Protein AF-A0A2H5ZQ07-F1 (afdb_monomer)

Foldseek 3Di:
DVLLVVLVVLLVVLVVLCVVVDPVCCDPNDCSVVSNVVSVVSCCPPHHSVVVVVVVCCVQPVDPVNVVVPD

Structure (mmCIF, N/CA/C/O backbone):
data_AF-A0A2H5ZQ07-F1
#
_entry.id   AF-A0A2H5ZQ07-F1
#
loop_
_atom_site.group_PDB
_atom_site.id
_atom_site.type_symbol
_atom_site.label_atom_id
_atom_site.label_alt_id
_atom_site.label_comp_id
_atom_site.label_asym_id
_atom_site.label_entity_id
_atom_site.label_seq_id
_atom_site.pdbx_PDB_ins_code
_atom_site.Cartn_x
_atom_site.Cartn_y
_atom_site.Cartn_z
_atom_site.occupancy
_atom_site.B_iso_or_equiv
_atom_site.auth_seq_id
_atom_site.auth_comp_id
_atom_site.auth_asym_id
_atom_site.auth_atom_id
_atom_site.pdbx_PDB_model_num
ATOM 1 N N . MET A 1 1 ? -12.155 -2.421 10.350 1.00 92.94 1 MET A N 1
ATOM 2 C CA . MET A 1 1 ? -11.450 -3.592 9.767 1.00 92.94 1 MET A CA 1
ATOM 3 C C . MET A 1 1 ? -11.213 -3.472 8.272 1.00 92.94 1 MET A C 1
ATOM 5 O O . MET A 1 1 ? -10.073 -3.647 7.865 1.00 92.94 1 MET A O 1
ATOM 9 N N . ALA A 1 2 ? -12.233 -3.151 7.464 1.00 96.81 2 ALA A N 1
ATOM 10 C CA . ALA A 1 2 ? -12.103 -3.088 6.002 1.00 96.81 2 ALA A CA 1
ATOM 11 C C . ALA A 1 2 ? -10.907 -2.242 5.520 1.00 96.81 2 ALA A C 1
ATOM 13 O O . ALA A 1 2 ? -10.095 -2.737 4.748 1.00 96.81 2 ALA A O 1
ATOM 14 N N . LYS A 1 3 ? -10.737 -1.015 6.043 1.00 97.12 3 LYS A N 1
ATOM 15 C CA . LYS A 1 3 ? -9.597 -0.143 5.704 1.00 97.12 3 LYS A CA 1
ATOM 16 C C . LYS A 1 3 ? -8.256 -0.842 5.931 1.00 97.12 3 LYS A C 1
ATOM 18 O O . LYS A 1 3 ? -7.474 -0.948 4.994 1.00 97.12 3 LYS A O 1
ATOM 23 N N . ALA A 1 4 ? -7.995 -1.313 7.154 1.00 97.69 4 ALA A N 1
ATOM 24 C CA . ALA A 1 4 ? -6.727 -1.955 7.510 1.00 97.69 4 ALA A CA 1
ATOM 25 C C . ALA A 1 4 ? -6.424 -3.151 6.596 1.00 97.69 4 ALA A C 1
ATOM 27 O O . ALA A 1 4 ? -5.342 -3.226 6.024 1.00 97.69 4 ALA A O 1
ATOM 28 N N . TYR A 1 5 ? -7.415 -4.021 6.386 1.00 97.94 5 TYR A N 1
ATOM 29 C CA . TYR A 1 5 ? -7.270 -5.200 5.536 1.00 97.94 5 TYR A CA 1
ATOM 30 C C . TYR A 1 5 ? -6.967 -4.841 4.073 1.00 97.94 5 TYR A C 1
ATOM 32 O O . TYR A 1 5 ? -5.984 -5.317 3.508 1.00 97.94 5 TYR A O 1
ATOM 40 N N . CYS A 1 6 ? -7.767 -3.959 3.466 1.00 98.00 6 CYS A N 1
ATOM 41 C CA . CYS A 1 6 ? -7.553 -3.534 2.082 1.00 98.00 6 CYS A CA 1
ATOM 42 C C . CYS A 1 6 ? -6.221 -2.791 1.908 1.00 98.00 6 CYS A C 1
ATOM 44 O O . CYS A 1 6 ? -5.571 -2.937 0.878 1.00 98.00 6 CYS A O 1
ATOM 46 N N . SER A 1 7 ? -5.799 -2.019 2.913 1.00 97.75 7 SER A N 1
ATOM 47 C CA . SER A 1 7 ? -4.510 -1.326 2.916 1.00 97.75 7 SER A CA 1
ATOM 48 C C . SER A 1 7 ? -3.338 -2.310 2.893 1.00 97.75 7 SER A C 1
ATOM 50 O O . SER A 1 7 ? -2.412 -2.133 2.103 1.00 97.75 7 SER A O 1
ATOM 52 N N . ASP A 1 8 ? -3.389 -3.359 3.718 1.00 98.06 8 ASP A N 1
ATOM 53 C CA . ASP A 1 8 ? -2.358 -4.401 3.755 1.00 98.06 8 ASP A CA 1
ATOM 54 C C . ASP A 1 8 ? -2.299 -5.187 2.443 1.00 98.06 8 ASP A C 1
ATOM 56 O O . ASP A 1 8 ? -1.213 -5.404 1.897 1.00 98.06 8 ASP A O 1
ATOM 60 N N . ALA A 1 9 ? -3.465 -5.556 1.906 1.00 98.44 9 ALA A N 1
ATOM 61 C CA . ALA A 1 9 ? -3.573 -6.252 0.630 1.00 98.44 9 ALA A CA 1
ATOM 62 C C . ALA A 1 9 ? -3.035 -5.399 -0.527 1.00 98.44 9 ALA A C 1
ATOM 64 O O . ALA A 1 9 ? -2.240 -5.880 -1.332 1.00 98.44 9 ALA A O 1
ATOM 65 N N . TYR A 1 10 ? -3.407 -4.117 -0.595 1.00 98.44 10 TYR A N 1
ATOM 66 C CA . TYR A 1 10 ? -2.948 -3.245 -1.672 1.00 98.44 10 TYR A CA 1
ATOM 67 C C . TYR A 1 10 ? -1.434 -3.027 -1.612 1.00 98.44 10 TYR A C 1
ATOM 69 O O . TYR A 1 10 ? -0.762 -3.106 -2.639 1.00 98.44 10 TYR A O 1
ATOM 77 N N . ARG A 1 11 ? -0.873 -2.833 -0.411 1.00 98.19 11 ARG A N 1
ATOM 78 C CA . ARG A 1 11 ? 0.580 -2.751 -0.210 1.00 98.19 11 ARG A CA 1
ATOM 79 C C . ARG A 1 11 ? 1.293 -4.009 -0.706 1.00 98.19 11 ARG A C 1
ATOM 81 O O . ARG A 1 11 ? 2.303 -3.888 -1.396 1.00 98.19 11 ARG A O 1
ATOM 88 N N . MET A 1 12 ? 0.790 -5.192 -0.350 1.00 98.56 12 MET A N 1
ATOM 89 C CA . MET A 1 12 ? 1.361 -6.473 -0.776 1.00 98.56 12 MET A CA 1
ATOM 90 C C . MET A 1 12 ? 1.324 -6.606 -2.300 1.00 98.56 12 MET A C 1
ATOM 92 O O . MET A 1 12 ? 2.377 -6.682 -2.927 1.00 98.56 12 MET A O 1
ATOM 96 N N . VAL A 1 13 ? 0.133 -6.542 -2.898 1.00 98.56 13 VAL A N 1
ATOM 97 C CA . VAL A 1 13 ? -0.063 -6.771 -4.338 1.00 98.56 13 VAL A CA 1
ATOM 98 C C . VAL A 1 13 ? 0.673 -5.727 -5.176 1.00 98.56 13 VAL A C 1
ATOM 100 O O . VAL A 1 13 ? 1.276 -6.060 -6.193 1.00 98.56 13 VAL A O 1
ATOM 103 N N . ALA A 1 14 ? 0.683 -4.458 -4.756 1.00 98.38 14 ALA A N 1
ATOM 104 C CA . ALA A 1 14 ? 1.417 -3.426 -5.480 1.00 98.38 14 ALA A CA 1
ATOM 105 C C . ALA A 1 14 ? 2.942 -3.586 -5.352 1.00 98.38 14 ALA A C 1
ATOM 107 O O . ALA A 1 14 ? 3.672 -3.272 -6.290 1.00 98.38 14 ALA A O 1
ATOM 108 N N . GLY A 1 15 ? 3.437 -4.082 -4.215 1.00 98.19 15 GLY A N 1
ATOM 109 C CA . GLY A 1 15 ? 4.849 -4.421 -4.041 1.00 98.19 15 GLY A CA 1
ATOM 110 C C . GLY A 1 15 ? 5.273 -5.608 -4.908 1.00 98.19 15 GLY A C 1
ATOM 111 O O . GLY A 1 15 ? 6.280 -5.532 -5.606 1.00 98.19 15 GLY A O 1
ATOM 112 N N . GLU A 1 16 ? 4.480 -6.678 -4.917 1.00 98.56 16 GLU A N 1
ATOM 113 C CA . GLU A 1 16 ? 4.719 -7.855 -5.760 1.00 98.56 16 GLU A CA 1
ATOM 114 C C . GLU A 1 16 ? 4.630 -7.516 -7.245 1.00 98.56 16 GLU A C 1
ATOM 116 O O . GLU A 1 16 ? 5.490 -7.924 -8.020 1.00 98.56 16 GLU A O 1
ATOM 121 N N . GLY A 1 17 ? 3.650 -6.701 -7.643 1.00 98.19 17 GLY A N 1
ATOM 122 C CA . GLY A 1 17 ? 3.519 -6.254 -9.023 1.00 98.19 17 GLY A CA 1
ATOM 123 C C . GLY A 1 17 ? 4.773 -5.527 -9.511 1.00 98.19 17 GLY A C 1
ATOM 124 O O . GLY A 1 17 ? 5.238 -5.803 -10.611 1.00 98.19 17 GLY A O 1
ATOM 125 N N . ILE A 1 18 ? 5.395 -4.676 -8.690 1.00 97.69 18 ILE A N 1
ATOM 126 C CA . ILE A 1 18 ? 6.688 -4.063 -9.033 1.00 97.69 18 ILE A CA 1
ATOM 127 C C . ILE A 1 18 ? 7.773 -5.123 -9.259 1.00 97.69 18 ILE A C 1
ATOM 129 O O . ILE A 1 18 ? 8.499 -5.043 -10.246 1.00 97.69 18 ILE A O 1
ATOM 133 N N . GLN A 1 19 ? 7.867 -6.127 -8.385 1.00 97.38 19 GLN A N 1
ATOM 134 C CA . GLN A 1 19 ? 8.883 -7.177 -8.506 1.00 97.38 19 GLN A CA 1
ATOM 135 C C . GLN A 1 19 ? 8.675 -8.061 -9.741 1.00 97.38 19 GLN A C 1
ATOM 137 O O . GLN A 1 19 ? 9.643 -8.385 -10.422 1.00 97.38 19 GLN A O 1
ATOM 142 N N . ILE A 1 20 ? 7.425 -8.400 -10.072 1.00 98.12 20 ILE A N 1
ATOM 143 C CA . ILE A 1 20 ? 7.075 -9.211 -11.249 1.00 98.12 20 ILE A CA 1
ATOM 144 C C . ILE A 1 20 ? 7.483 -8.511 -12.549 1.00 98.12 20 ILE A C 1
ATOM 146 O O . ILE A 1 20 ? 8.015 -9.151 -13.452 1.00 98.12 20 ILE A O 1
ATOM 150 N N . HIS A 1 21 ? 7.247 -7.201 -12.651 1.00 97.56 21 HIS A N 1
ATOM 151 C CA . HIS A 1 21 ? 7.605 -6.439 -13.850 1.00 97.56 21 HIS A CA 1
ATOM 152 C C . HIS A 1 21 ? 9.110 -6.117 -13.894 1.00 97.56 21 HIS A C 1
ATOM 154 O O . HIS A 1 21 ? 9.661 -5.862 -14.962 1.00 97.56 21 HIS A O 1
ATOM 160 N N . GLY A 1 22 ? 9.805 -6.137 -12.757 1.00 96.50 22 GLY A N 1
ATOM 161 C CA . GLY A 1 22 ? 11.208 -5.744 -12.678 1.00 96.50 22 GLY A CA 1
ATOM 162 C C . GLY A 1 22 ? 11.393 -4.256 -12.990 1.00 96.50 22 GLY A C 1
ATOM 163 O O . GLY A 1 22 ? 10.555 -3.424 -12.644 1.00 96.50 22 GLY A O 1
ATOM 164 N N . GLY A 1 23 ? 12.495 -3.904 -13.660 1.00 96.50 23 GLY A N 1
ATOM 165 C CA . GLY A 1 23 ? 12.871 -2.506 -13.905 1.00 96.50 23 GLY A CA 1
ATOM 166 C C . GLY A 1 23 ? 11.794 -1.678 -14.616 1.00 96.50 23 GLY A C 1
ATOM 167 O O . GLY A 1 23 ? 11.538 -0.551 -14.200 1.00 96.50 23 GLY A O 1
ATOM 168 N N . ILE A 1 24 ? 11.103 -2.253 -15.612 1.00 97.62 24 ILE A N 1
ATOM 169 C CA . ILE A 1 24 ? 10.031 -1.561 -16.357 1.00 97.62 24 ILE A CA 1
ATOM 170 C C . ILE A 1 24 ? 8.853 -1.181 -15.451 1.00 97.62 24 ILE A C 1
ATOM 172 O O . ILE A 1 24 ? 8.162 -0.200 -15.697 1.00 97.62 24 ILE A O 1
ATOM 176 N N . GLY A 1 25 ? 8.656 -1.906 -14.345 1.00 96.75 25 GLY A N 1
ATOM 177 C CA . GLY A 1 25 ? 7.637 -1.587 -13.353 1.00 96.75 25 GLY A CA 1
ATOM 178 C C . GLY A 1 25 ? 7.829 -0.21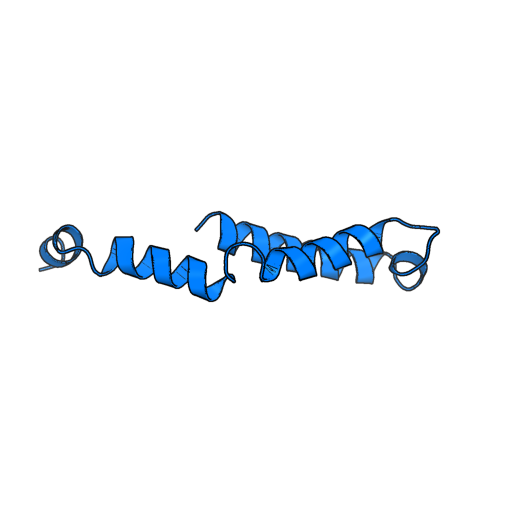5 -12.704 1.00 96.75 25 GLY A C 1
ATOM 179 O O . GLY A 1 25 ? 6.867 0.305 -12.147 1.00 96.75 25 GLY A O 1
ATOM 180 N N . PHE A 1 26 ? 9.029 0.374 -12.799 1.00 95.56 26 PHE A N 1
ATOM 181 C CA . PHE A 1 26 ? 9.392 1.699 -12.291 1.00 95.56 26 PHE A CA 1
ATOM 182 C C . PHE A 1 26 ? 9.595 2.772 -13.372 1.00 95.56 26 PHE A C 1
ATOM 184 O O . PHE A 1 26 ? 9.977 3.896 -13.036 1.00 95.56 26 PHE A O 1
ATOM 191 N N . THR A 1 27 ? 9.335 2.465 -14.643 1.00 95.88 27 THR A N 1
ATOM 192 C CA . THR A 1 27 ? 9.497 3.410 -15.757 1.00 95.88 27 THR A CA 1
ATOM 193 C C . THR A 1 27 ? 8.147 3.925 -16.278 1.00 95.88 27 THR A C 1
ATOM 195 O O . THR A 1 27 ? 7.088 3.545 -15.776 1.00 95.88 27 THR A O 1
ATOM 198 N N . TRP A 1 28 ? 8.167 4.841 -17.253 1.00 95.12 28 TRP A N 1
ATOM 199 C CA . TRP A 1 28 ? 6.955 5.461 -17.818 1.00 95.12 28 TRP A CA 1
ATOM 200 C C . TRP A 1 28 ? 6.207 4.558 -18.801 1.00 95.12 28 TRP A C 1
ATOM 202 O O . TRP A 1 28 ? 5.055 4.813 -19.129 1.00 95.12 28 TRP A O 1
ATOM 212 N N . GLU A 1 29 ? 6.860 3.500 -19.260 1.00 96.56 29 GLU A N 1
ATOM 213 C CA . GLU A 1 29 ? 6.340 2.523 -20.207 1.00 96.56 29 GLU A CA 1
ATOM 214 C C . GLU A 1 29 ? 5.346 1.551 -19.556 1.00 96.56 29 GLU A C 1
ATOM 216 O O . GLU A 1 29 ? 4.636 0.842 -20.267 1.00 96.56 29 GLU A O 1
ATOM 221 N N . HIS A 1 30 ? 5.275 1.510 -18.219 1.00 97.50 30 HIS A N 1
ATOM 222 C CA . HIS A 1 30 ? 4.333 0.663 -17.496 1.00 97.50 30 HIS A CA 1
ATOM 223 C C . HIS A 1 30 ? 3.735 1.355 -16.264 1.00 97.50 30 HIS A C 1
ATOM 225 O O . HIS A 1 30 ? 4.443 1.885 -15.412 1.00 97.50 30 HIS A O 1
ATOM 231 N N . ASP A 1 31 ? 2.419 1.244 -16.074 1.00 97.88 31 ASP A N 1
ATOM 232 C CA . ASP A 1 31 ? 1.685 1.952 -15.011 1.00 97.88 31 ASP A CA 1
ATOM 233 C C . ASP A 1 31 ? 1.888 1.392 -13.590 1.00 97.88 31 ASP A C 1
ATOM 235 O O . ASP A 1 31 ? 1.354 1.936 -12.620 1.00 97.88 31 ASP A O 1
ATOM 239 N N . MET A 1 32 ? 2.660 0.313 -13.422 1.00 98.12 32 MET A N 1
ATOM 240 C CA . MET A 1 32 ? 2.803 -0.390 -12.132 1.00 98.12 32 MET A CA 1
ATOM 241 C C . MET A 1 32 ? 3.290 0.545 -11.013 1.00 98.12 32 MET A C 1
ATOM 243 O O . MET A 1 32 ? 2.769 0.519 -9.892 1.00 98.12 32 MET A O 1
ATOM 247 N N . HIS A 1 33 ? 4.220 1.446 -11.334 1.00 97.75 33 HIS A N 1
ATOM 248 C CA . HIS A 1 33 ? 4.727 2.461 -10.416 1.00 97.75 33 HIS A CA 1
ATOM 249 C C . HIS A 1 33 ? 3.638 3.414 -9.897 1.00 97.75 33 HIS A C 1
ATOM 251 O O . HIS A 1 33 ? 3.746 3.909 -8.772 1.00 97.75 33 HIS A O 1
ATOM 257 N N . LEU A 1 34 ? 2.568 3.676 -10.660 1.00 98.38 34 LEU A N 1
ATOM 258 C CA . LEU A 1 34 ? 1.432 4.482 -10.198 1.00 98.38 34 LEU A CA 1
ATOM 259 C C . LEU A 1 34 ? 0.669 3.765 -9.084 1.00 98.38 34 LEU A C 1
ATOM 261 O O . LEU A 1 34 ? 0.343 4.386 -8.071 1.00 98.38 34 LEU A O 1
ATOM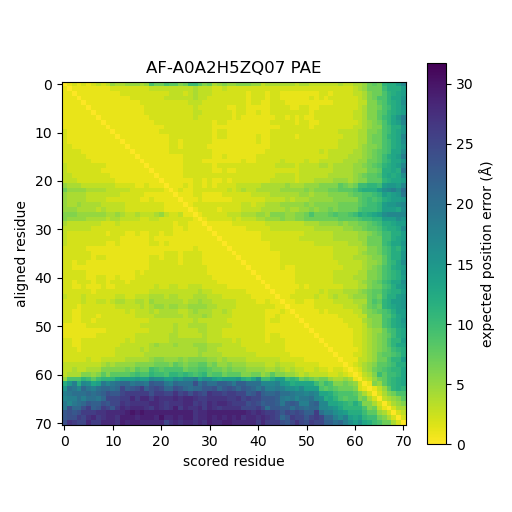 265 N N . TYR A 1 35 ? 0.425 2.461 -9.234 1.00 98.25 35 TYR A N 1
ATOM 266 C CA . TYR A 1 35 ? -0.264 1.659 -8.221 1.00 98.25 35 TYR A CA 1
ATOM 267 C C . TYR A 1 35 ? 0.575 1.498 -6.954 1.00 98.25 35 TYR A C 1
ATOM 269 O O . TYR A 1 35 ? 0.037 1.635 -5.860 1.00 98.25 35 TYR A O 1
ATOM 277 N N . PHE A 1 36 ? 1.889 1.303 -7.080 1.00 98.19 36 PHE A N 1
ATOM 278 C CA . PHE A 1 36 ? 2.791 1.268 -5.926 1.00 98.19 36 PHE A CA 1
ATOM 279 C C . PHE A 1 36 ? 2.771 2.586 -5.139 1.00 98.19 36 PHE A C 1
ATOM 281 O O . PHE A 1 36 ? 2.551 2.587 -3.927 1.00 98.19 36 PHE A O 1
ATOM 288 N N . LYS A 1 37 ? 2.908 3.727 -5.829 1.00 97.81 37 LYS A N 1
ATOM 289 C CA . LYS A 1 37 ? 2.828 5.059 -5.204 1.00 97.81 37 LYS A CA 1
ATOM 290 C C . LYS A 1 37 ? 1.479 5.285 -4.509 1.00 97.81 37 LYS A C 1
ATOM 292 O O . LYS A 1 37 ? 1.444 5.786 -3.386 1.00 97.81 37 LYS A O 1
ATOM 297 N N . ARG A 1 38 ? 0.372 4.883 -5.143 1.00 98.38 38 ARG A N 1
ATOM 298 C CA . ARG A 1 38 ? -0.981 4.976 -4.566 1.00 98.38 38 ARG A CA 1
ATOM 299 C C . ARG A 1 38 ? -1.160 4.077 -3.346 1.00 98.38 38 ARG A C 1
ATOM 301 O O . ARG A 1 38 ? -1.760 4.528 -2.373 1.00 98.38 38 ARG A O 1
ATOM 308 N N . ALA A 1 39 ? -0.621 2.860 -3.359 1.00 98.19 39 ALA A N 1
ATOM 309 C CA . ALA A 1 39 ? -0.652 1.968 -2.204 1.00 98.19 39 ALA A CA 1
ATOM 310 C C . ALA A 1 39 ? 0.077 2.599 -1.009 1.00 98.19 39 ALA A C 1
ATOM 312 O O . ALA A 1 39 ? -0.502 2.711 0.070 1.00 98.19 39 ALA A O 1
ATOM 313 N N . LYS A 1 40 ? 1.287 3.135 -1.230 1.00 97.81 40 LYS A N 1
ATOM 314 C CA . LYS A 1 40 ? 2.056 3.838 -0.191 1.00 97.81 40 LYS A CA 1
ATOM 315 C C . LYS A 1 40 ? 1.327 5.058 0.373 1.00 97.81 40 LYS A C 1
ATOM 317 O O . LYS A 1 40 ? 1.317 5.241 1.584 1.00 97.81 40 LYS A O 1
ATOM 322 N N . ALA A 1 41 ? 0.697 5.871 -0.474 1.00 98.00 41 ALA A N 1
ATOM 323 C CA . ALA A 1 41 ? -0.100 7.006 -0.008 1.00 98.00 41 ALA A CA 1
ATOM 324 C C . ALA A 1 41 ? -1.340 6.553 0.792 1.00 98.00 41 ALA A C 1
ATOM 326 O O . ALA A 1 41 ? -1.679 7.134 1.825 1.00 98.00 41 ALA A O 1
ATOM 327 N N . SER A 1 42 ? -2.000 5.478 0.351 1.00 97.38 42 SER A N 1
ATOM 328 C CA . SER A 1 42 ? -3.215 4.947 0.986 1.00 97.38 42 SER A CA 1
ATOM 329 C C . SER A 1 42 ? -2.957 4.331 2.365 1.00 97.38 42 SER A C 1
ATOM 331 O O . SER A 1 42 ? -3.857 4.328 3.206 1.00 97.38 42 SER A O 1
ATOM 333 N N . GLU A 1 43 ? -1.735 3.853 2.632 1.00 97.62 43 GLU A N 1
ATOM 334 C CA . GLU A 1 43 ? -1.359 3.295 3.938 1.00 97.62 43 GLU A CA 1
ATOM 335 C C . GLU A 1 43 ? -1.632 4.265 5.084 1.00 97.62 43 GLU A C 1
ATOM 337 O O . GLU A 1 43 ? -2.203 3.852 6.087 1.00 97.62 43 GLU A O 1
ATOM 342 N N . VAL A 1 44 ? -1.315 5.548 4.914 1.00 96.56 44 VAL A N 1
ATOM 343 C CA . VAL A 1 44 ? -1.462 6.572 5.965 1.00 96.56 44 VAL A CA 1
ATOM 344 C C . VAL A 1 44 ? -2.736 7.408 5.8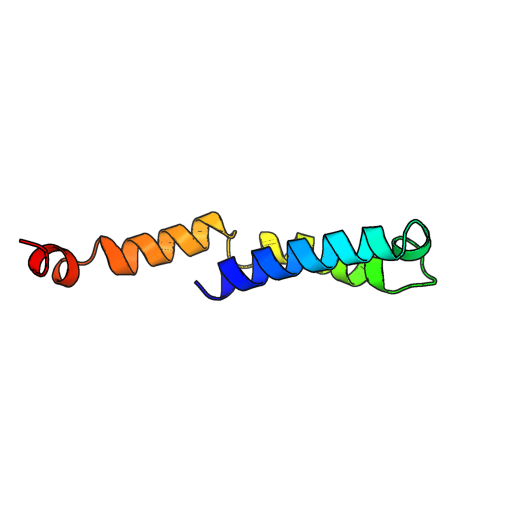31 1.00 96.56 44 VAL A C 1
ATOM 346 O O . VAL A 1 44 ? -3.143 8.092 6.769 1.00 96.56 44 VAL A O 1
ATOM 349 N N . THR A 1 45 ? -3.395 7.352 4.673 1.00 96.62 45 THR A N 1
ATOM 350 C CA . THR A 1 45 ? -4.639 8.095 4.442 1.00 96.62 45 THR A CA 1
ATOM 351 C C . THR A 1 45 ? -5.764 7.507 5.300 1.00 96.62 45 THR A C 1
ATOM 353 O O . THR A 1 45 ? -5.961 6.292 5.323 1.00 96.62 45 THR A O 1
ATOM 356 N N . PHE A 1 46 ? -6.512 8.374 5.993 1.00 95.38 46 PHE A N 1
ATOM 357 C CA . PHE A 1 46 ? -7.580 8.001 6.936 1.00 95.38 46 PHE A CA 1
ATOM 358 C C . PHE A 1 46 ? -7.105 7.104 8.101 1.00 95.38 46 PHE A C 1
ATOM 360 O O . PHE A 1 46 ? -7.832 6.223 8.567 1.00 95.38 46 PHE A O 1
ATOM 367 N N . GLY A 1 47 ? -5.876 7.339 8.574 1.00 96.06 47 GLY A N 1
ATOM 368 C CA . GLY A 1 47 ? -5.241 6.573 9.648 1.00 96.06 47 GLY A CA 1
ATOM 369 C C . GLY A 1 47 ? -4.618 5.275 9.142 1.00 96.06 47 GLY A C 1
ATOM 370 O O . GLY A 1 47 ? -5.09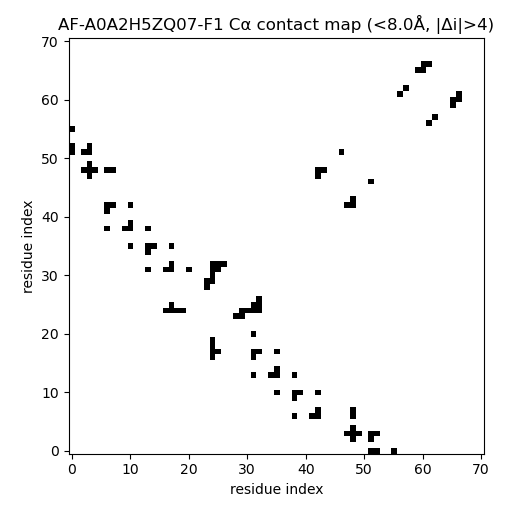0 4.677 8.176 1.00 96.06 47 GLY A O 1
ATOM 371 N N . ASP A 1 48 ? -3.545 4.816 9.776 1.00 96.62 48 ASP A N 1
ATOM 372 C CA . ASP A 1 48 ? -2.836 3.615 9.335 1.00 96.62 48 ASP A CA 1
ATOM 373 C C . ASP A 1 48 ? -3.561 2.304 9.697 1.00 96.62 48 ASP A C 1
ATOM 375 O O . ASP A 1 48 ? -4.678 2.294 10.233 1.00 96.62 48 ASP A O 1
ATOM 379 N N . ALA A 1 49 ? -2.975 1.169 9.309 1.00 96.31 49 ALA A N 1
ATOM 380 C CA . ALA A 1 49 ? -3.557 -0.142 9.576 1.00 96.31 49 ALA A 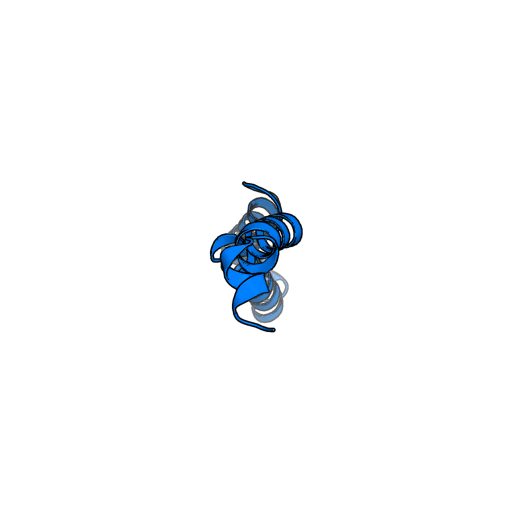CA 1
ATOM 381 C C . ALA A 1 49 ? -3.652 -0.437 11.082 1.00 96.31 49 ALA A C 1
ATOM 383 O O . ALA A 1 49 ? -4.654 -1.008 11.513 1.00 96.31 49 ALA A O 1
ATOM 384 N N . THR A 1 50 ? -2.655 -0.026 11.869 1.00 96.94 50 THR A N 1
ATOM 385 C CA . THR A 1 50 ? -2.621 -0.211 13.325 1.00 96.94 50 THR A CA 1
ATOM 386 C C . THR A 1 50 ? -3.747 0.572 13.982 1.00 96.94 50 THR A C 1
ATOM 388 O O . THR A 1 50 ? -4.599 -0.026 14.632 1.00 96.94 50 THR A O 1
ATOM 391 N N . TRP A 1 51 ? -3.849 1.866 13.683 1.00 97.38 51 TRP A N 1
ATOM 392 C CA . TRP A 1 51 ? -4.919 2.745 14.148 1.00 97.38 51 TRP A CA 1
ATOM 393 C C . TRP A 1 51 ? -6.309 2.165 13.863 1.00 97.38 51 TRP A C 1
ATOM 395 O O . TRP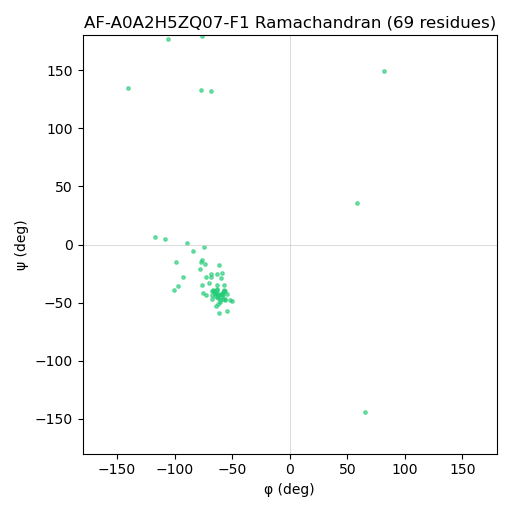 A 1 51 ? -7.174 2.085 14.732 1.00 97.38 51 TRP A O 1
ATOM 405 N N . ASN A 1 52 ? -6.535 1.697 12.633 1.00 97.62 52 ASN A N 1
ATOM 406 C CA . ASN A 1 52 ? -7.823 1.123 12.244 1.00 97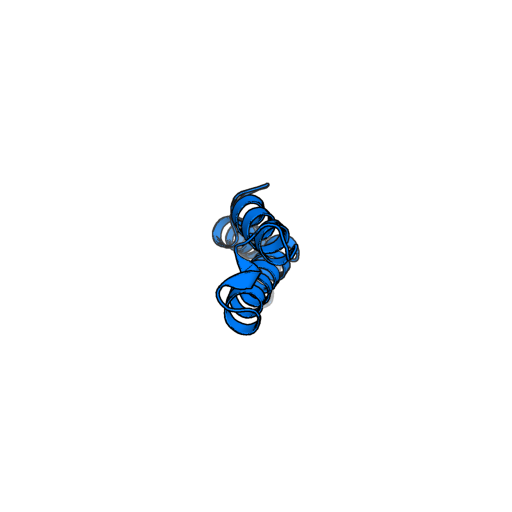.62 52 ASN A CA 1
ATOM 407 C C . ASN A 1 52 ? -8.127 -0.222 12.930 1.00 97.62 52 ASN A C 1
ATOM 409 O O . ASN A 1 52 ? -9.303 -0.562 13.085 1.00 97.62 52 ASN A O 1
ATOM 413 N N . ARG A 1 53 ? -7.108 -1.007 13.301 1.00 96.69 53 ARG A N 1
ATOM 414 C CA . ARG A 1 53 ? -7.277 -2.242 14.085 1.00 96.69 53 ARG A CA 1
ATOM 415 C C . ARG A 1 53 ? -7.562 -1.921 15.549 1.00 96.69 53 ARG A C 1
ATOM 417 O O . ARG A 1 53 ? -8.465 -2.529 16.108 1.00 96.69 53 ARG A O 1
ATOM 424 N N . GLU A 1 54 ? -6.878 -0.940 16.130 1.00 96.31 54 GLU A N 1
ATOM 425 C CA . GLU A 1 54 ? -7.117 -0.466 17.500 1.00 96.31 54 GLU A CA 1
ATOM 426 C C . GLU A 1 54 ? -8.532 0.088 17.676 1.00 96.31 54 GLU A C 1
ATOM 428 O O . GLU A 1 54 ? -9.215 -0.263 18.634 1.00 96.31 54 GLU A O 1
ATOM 433 N N . LEU A 1 55 ? -9.025 0.877 16.714 1.00 95.25 55 LEU A N 1
ATOM 434 C CA . LEU A 1 55 ? -10.407 1.365 16.734 1.00 95.25 55 LEU A CA 1
ATOM 435 C C . LEU A 1 55 ? -11.430 0.225 16.789 1.00 95.25 55 LEU A C 1
ATOM 437 O O . LEU A 1 55 ? -12.433 0.336 17.488 1.00 95.25 55 LEU A O 1
ATOM 441 N N . VAL A 1 56 ? -11.185 -0.863 16.056 1.00 94.38 56 VAL A N 1
ATOM 442 C CA . VAL A 1 56 ? -12.062 -2.043 16.074 1.00 94.38 56 VAL A CA 1
ATOM 443 C C . VAL A 1 56 ? -11.902 -2.811 17.375 1.00 94.38 56 VAL A C 1
ATOM 445 O O . VAL A 1 56 ? -12.906 -3.230 17.935 1.00 94.38 56 VAL A O 1
ATOM 448 N N . ALA A 1 57 ? -10.668 -3.006 17.844 1.00 94.06 57 ALA A N 1
ATOM 449 C CA . ALA A 1 57 ? -10.394 -3.699 19.095 1.00 94.06 57 ALA A CA 1
ATOM 450 C C . ALA A 1 57 ? -11.141 -3.023 20.247 1.00 94.06 57 ALA A C 1
ATOM 452 O O . ALA A 1 57 ? -11.893 -3.692 20.942 1.00 94.06 57 ALA A O 1
ATOM 453 N N . ARG A 1 58 ? -11.056 -1.693 20.351 1.00 92.62 58 ARG A N 1
ATOM 454 C CA . ARG A 1 58 ? -11.816 -0.920 21.337 1.00 92.62 58 ARG A CA 1
ATOM 455 C C . ARG A 1 58 ? -13.325 -1.117 21.209 1.00 92.62 58 ARG A C 1
ATOM 457 O O . ARG A 1 58 ? -14.025 -1.277 22.197 1.00 92.62 58 ARG A O 1
ATOM 464 N N . GLU A 1 59 ? -13.842 -1.109 19.986 1.00 91.31 59 GLU A N 1
ATOM 465 C CA . GLU A 1 59 ? -15.284 -1.20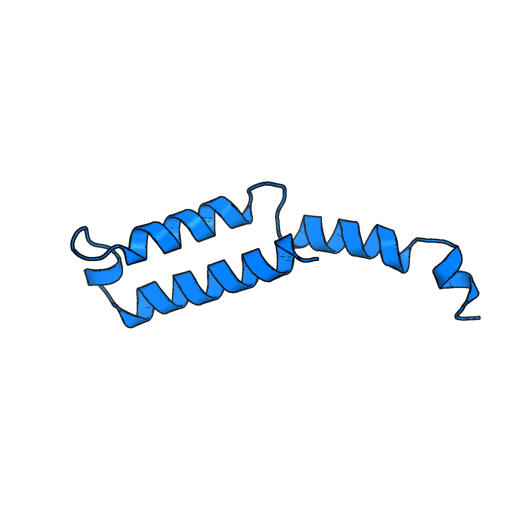8 19.747 1.00 91.31 59 GLU A CA 1
ATOM 466 C C . GLU A 1 59 ? -15.859 -2.611 19.998 1.00 91.31 59 GLU A C 1
ATOM 468 O O . GLU A 1 59 ? -17.045 -2.745 20.292 1.00 91.31 59 GLU A O 1
ATOM 473 N N . VAL A 1 60 ? -15.047 -3.656 19.834 1.00 90.38 60 VAL A N 1
ATOM 474 C CA . VAL A 1 60 ? -15.483 -5.056 19.934 1.00 90.38 60 VAL A CA 1
ATOM 475 C C . VAL A 1 60 ? -15.126 -5.669 21.286 1.00 90.38 60 VAL A C 1
ATOM 477 O O . VAL A 1 60 ? -15.922 -6.432 21.818 1.00 90.38 60 VAL A O 1
ATOM 480 N N . LEU A 1 61 ? -13.949 -5.357 21.832 1.00 87.81 61 LEU A N 1
ATOM 481 C CA . LEU A 1 61 ? -13.410 -5.985 23.042 1.00 87.81 61 LEU A CA 1
ATOM 482 C C . LEU A 1 61 ? -13.682 -5.167 24.307 1.00 87.81 61 LEU A C 1
ATOM 484 O O . LEU A 1 61 ? -13.945 -5.758 25.347 1.00 87.81 61 LEU A O 1
ATOM 488 N N . ASP A 1 62 ? -13.661 -3.832 24.225 1.00 85.50 62 ASP A N 1
ATOM 489 C CA . ASP A 1 62 ? -13.810 -2.975 25.414 1.00 85.50 62 ASP A CA 1
ATOM 490 C C . ASP A 1 62 ? -15.280 -2.632 25.720 1.00 85.50 62 ASP A C 1
ATOM 492 O O . ASP A 1 62 ? -15.569 -1.897 26.668 1.00 85.50 62 ASP A O 1
ATOM 496 N N . LYS A 1 63 ? -16.234 -3.147 24.931 1.00 74.19 63 LYS A N 1
ATOM 4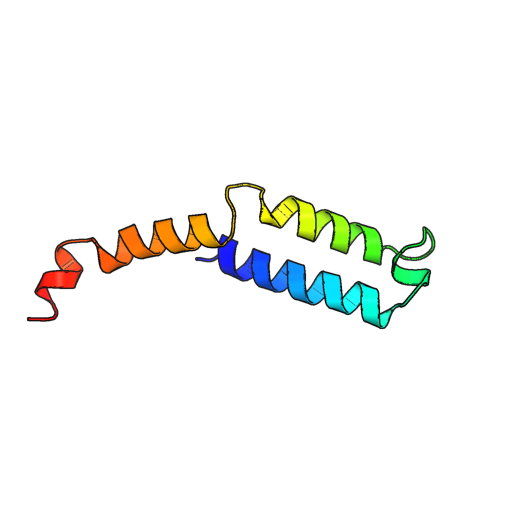97 C CA . LYS A 1 63 ? -17.660 -2.971 25.219 1.00 74.19 63 LYS A CA 1
ATOM 498 C C . LYS A 1 63 ? -18.121 -3.904 26.342 1.00 74.19 63 LYS A C 1
ATOM 500 O O . LYS A 1 63 ? -17.863 -5.106 26.260 1.00 74.19 63 LYS A O 1
ATOM 505 N N . PRO A 1 64 ? -18.873 -3.386 27.333 1.00 63.56 64 PRO A N 1
ATOM 506 C CA . PRO A 1 64 ? -19.328 -4.169 28.485 1.00 63.56 64 PRO A CA 1
ATOM 507 C C . PRO A 1 64 ? -20.150 -5.402 28.078 1.00 63.56 64 PRO A C 1
ATOM 509 O O . PRO A 1 64 ? -19.976 -6.468 28.659 1.00 63.56 64 PRO A O 1
ATOM 512 N N . ASP A 1 65 ? -20.933 -5.298 27.001 1.00 67.75 65 ASP A N 1
ATOM 513 C CA . ASP A 1 65 ? -21.773 -6.375 26.461 1.00 67.75 65 ASP A CA 1
ATOM 514 C C . ASP A 1 65 ? -20.983 -7.644 26.068 1.00 67.75 65 ASP A C 1
ATOM 516 O O . ASP A 1 65 ? -21.550 -8.733 26.004 1.00 67.75 65 ASP A O 1
ATOM 520 N N . PHE A 1 66 ? -19.682 -7.516 25.772 1.00 59.16 66 PHE A N 1
ATOM 521 C CA . PHE A 1 66 ? -18.821 -8.631 25.360 1.00 59.16 66 PHE A CA 1
ATOM 522 C C . PHE A 1 66 ? -18.096 -9.287 26.546 1.00 59.16 66 PHE A C 1
ATOM 524 O O . PHE A 1 66 ? -17.795 -10.482 26.508 1.00 59.16 66 PHE A O 1
ATOM 531 N N . VAL A 1 67 ? -17.839 -8.522 27.613 1.00 57.53 67 VAL A N 1
ATOM 532 C CA . VAL A 1 67 ? -17.147 -9.000 28.821 1.00 57.53 67 VAL A CA 1
ATOM 533 C C . VAL A 1 67 ? -18.084 -9.861 29.680 1.00 57.53 67 VAL A C 1
ATOM 535 O O . VAL A 1 67 ? -17.649 -10.880 30.213 1.00 57.53 67 VAL A O 1
ATOM 538 N N . ASP A 1 68 ? -19.380 -9.532 29.717 1.00 56.38 68 ASP A N 1
ATOM 539 C CA . ASP A 1 68 ? -20.405 -10.289 30.458 1.00 56.38 68 ASP A CA 1
ATOM 540 C C . ASP A 1 68 ? -20.792 -11.630 29.803 1.00 56.38 68 ASP A C 1
ATOM 542 O O . ASP A 1 68 ? -21.367 -12.494 30.457 1.00 56.38 68 ASP A O 1
ATOM 546 N N . ALA A 1 69 ? -20.466 -11.850 28.524 1.00 58.38 69 ALA A N 1
ATOM 547 C CA . ALA A 1 69 ? -20.754 -13.111 27.826 1.00 58.38 69 ALA A CA 1
ATOM 548 C C . ALA A 1 69 ? -19.690 -14.207 28.052 1.00 58.38 69 ALA A C 1
ATOM 550 O O . ALA A 1 69 ? -19.854 -15.330 27.571 1.00 58.38 69 ALA A O 1
ATOM 551 N N . THR A 1 70 ? -18.588 -13.880 28.738 1.00 54.62 70 THR A N 1
ATOM 552 C CA . THR A 1 70 ? -17.414 -14.762 28.898 1.00 54.62 70 THR A CA 1
ATOM 553 C C . THR A 1 70 ? -17.153 -15.166 30.364 1.00 54.62 70 THR A C 1
ATOM 555 O O . THR A 1 70 ? -16.157 -15.836 30.636 1.00 54.62 70 THR A O 1
ATOM 558 N N . ILE A 1 71 ? -18.042 -14.818 31.307 1.00 51.94 71 ILE A N 1
ATOM 559 C CA . ILE A 1 71 ? -18.007 -15.278 32.714 1.00 51.94 71 ILE A CA 1
ATOM 560 C C . ILE A 1 71 ? -19.243 -16.120 33.029 1.00 51.94 71 ILE A C 1
ATOM 562 O O . ILE A 1 71 ? -20.359 -15.691 32.667 1.00 51.94 71 ILE A O 1
#

Solvent-accessible surface area (backbone atoms only — not comparable to full-atom values): 3885 Å² total; per-residue (Å²): 88,69,66,29,54,53,37,53,50,40,41,49,54,28,52,49,49,31,62,75,54,39,77,54,14,72,40,93,92,31,70,45,41,57,50,32,54,49,28,61,54,47,38,59,51,96,50,35,46,66,57,37,44,50,57,42,45,50,67,60,63,70,34,68,80,54,57,66,75,76,110

Sequence (71 aa):
MAKAYCSDAYRMVAGEGIQIHGGIGFTWEHDMHLYFKRAKASEVTFGDATWNRELVAREVLDKPDFVDATI

Mean predicted aligned error: 5.56 Å

Nearest PDB structures (foldseek):
  4l1f-assembly1_A  TM=9.159E-01  e=6.133E-02  Acidaminococcus fermentans DSM 20731
  1ukw-assembly1_A  TM=8.933E-01  e=7.340E-02  Thermus thermophilus
  3nf4-assembly1_A-2  TM=9.064E-01  e=1.116E-01  Mycolicibacterium thermoresistibile
  4kto-assembly1_B  TM=8.871E-01  e=2.032E-01  Sinorhizobium meliloti 1021

Radius of gyration: 17.7 Å; Cα contacts (8 Å, |Δi|>4): 56; chains: 1; bounding box: 35×23×53 Å

pLDDT: mean 91.99, std 12.49, range [51.94, 98.56]

Secondary structure (DSSP, 8-state):
-HHHHHHHHHHHHHHHHHHHHGGGGGSTT-THHHHHHHHHHHHHTTS-HHHHHHHHHHHHHSSHHHHTT--